Protein AF-A0A938MC73-F1 (afdb_monomer_lite)

Foldseek 3Di:
DKDWDAAAWWDKDKDKDFAWDALLQFQKKKKWKAWQQQAKKWKWKWFADPDVRWIWIFGTDIDGHDPGTDIDMTGLNDQQTATVVNVRGGRHHDPPSRTTRMMIIMMTRHHNTTMMDIDDTDGDGDDDD

Radius of gyration: 14.56 Å; chains: 1; bounding box: 32×32×35 Å

Structure (mmCIF, N/CA/C/O backbone):
data_AF-A0A938MC73-F1
#
_entry.id   AF-A0A938MC73-F1
#
loop_
_atom_site.group_PDB
_atom_site.id
_atom_site.type_symbol
_atom_site.label_atom_id
_atom_site.label_alt_id
_atom_site.label_comp_id
_atom_site.label_asym_id
_atom_site.label_entity_id
_atom_site.label_seq_id
_atom_site.pdbx_PDB_ins_code
_atom_site.Cartn_x
_atom_site.Cartn_y
_atom_site.Cartn_z
_atom_site.occupancy
_atom_site.B_iso_or_equiv
_atom_site.auth_seq_id
_atom_site.auth_comp_id
_atom_site.auth_asym_id
_atom_site.auth_atom_id
_atom_site.pdbx_PDB_model_num
ATOM 1 N N . MET A 1 1 ? 3.398 -7.509 11.779 1.00 80.75 1 MET A N 1
ATOM 2 C CA . MET A 1 1 ? 3.929 -6.165 12.105 1.00 80.75 1 MET A CA 1
ATOM 3 C C . MET A 1 1 ? 2.835 -5.372 12.801 1.00 80.75 1 MET A C 1
ATOM 5 O O . MET A 1 1 ? 1.687 -5.475 12.390 1.00 80.75 1 MET A O 1
ATOM 9 N N . GLU A 1 2 ? 3.152 -4.625 13.853 1.00 82.56 2 GLU A N 1
ATOM 10 C CA . GLU A 1 2 ? 2.177 -3.821 14.600 1.00 82.56 2 GLU A CA 1
ATOM 11 C C . GLU A 1 2 ? 2.656 -2.375 14.690 1.00 82.56 2 GLU A C 1
ATOM 13 O O . GLU A 1 2 ? 3.851 -2.123 14.840 1.00 82.56 2 GLU A O 1
ATOM 18 N N . ILE A 1 3 ? 1.709 -1.445 14.600 1.00 76.12 3 ILE A N 1
ATOM 19 C CA . ILE A 1 3 ? 1.915 -0.024 14.830 1.00 76.12 3 ILE A CA 1
ATOM 20 C C . ILE A 1 3 ? 1.023 0.393 15.985 1.00 76.12 3 ILE A C 1
ATOM 22 O O . ILE A 1 3 ? -0.200 0.284 15.891 1.00 76.12 3 ILE A O 1
ATOM 26 N N . ALA A 1 4 ? 1.647 0.910 17.034 1.00 78.06 4 ALA A N 1
ATOM 27 C CA . ALA A 1 4 ? 0.991 1.710 18.050 1.00 78.06 4 ALA A CA 1
ATOM 28 C C . ALA A 1 4 ? 1.586 3.116 17.963 1.00 78.06 4 ALA A C 1
ATOM 30 O O . ALA A 1 4 ? 2.809 3.266 18.004 1.00 78.06 4 ALA A O 1
ATOM 31 N N . CYS A 1 5 ? 0.750 4.137 17.794 1.00 72.00 5 CYS A N 1
ATOM 32 C CA . CYS A 1 5 ? 1.225 5.515 17.800 1.00 72.00 5 CYS A CA 1
ATOM 33 C C . CYS A 1 5 ? 0.377 6.404 18.702 1.00 72.00 5 CYS A C 1
ATOM 35 O O . CYS A 1 5 ? -0.851 6.297 18.737 1.00 72.00 5 CYS A O 1
ATOM 37 N N . GLU A 1 6 ? 1.079 7.309 19.378 1.00 64.38 6 GLU A N 1
ATOM 38 C CA . GLU A 1 6 ? 0.534 8.456 20.089 1.00 64.38 6 GLU A CA 1
ATOM 39 C C . GLU A 1 6 ? 1.087 9.715 19.406 1.00 64.38 6 GLU A C 1
ATOM 41 O O . GLU A 1 6 ? 2.302 9.862 19.254 1.00 64.38 6 GLU A O 1
ATOM 46 N N . GLY A 1 7 ? 0.227 10.608 18.919 1.00 61.00 7 GLY A N 1
ATOM 47 C CA . GLY A 1 7 ? 0.679 11.811 18.212 1.00 61.00 7 GLY A CA 1
ATOM 48 C C . GLY A 1 7 ? -0.460 12.652 17.653 1.00 61.00 7 GLY A C 1
ATOM 49 O O . GLY A 1 7 ? -1.615 12.346 17.887 1.00 61.00 7 GLY A O 1
ATOM 50 N N . ASP A 1 8 ? -0.153 13.730 16.936 1.00 63.88 8 ASP A N 1
ATOM 51 C CA . ASP A 1 8 ? -1.178 14.621 16.372 1.00 63.88 8 ASP A CA 1
ATOM 52 C C . ASP A 1 8 ? -2.046 13.921 15.314 1.00 63.88 8 ASP A C 1
ATOM 54 O O . ASP A 1 8 ? -1.572 13.046 14.583 1.00 63.88 8 ASP A O 1
ATOM 58 N N . GLU A 1 9 ? -3.316 14.321 15.232 1.00 64.62 9 GLU A N 1
ATOM 59 C CA . GLU A 1 9 ? -4.278 13.782 14.268 1.00 64.62 9 GLU A CA 1
ATOM 60 C C . GLU A 1 9 ? -3.801 13.971 12.819 1.00 64.62 9 GLU A C 1
ATOM 62 O O . GLU A 1 9 ? -3.094 14.925 12.490 1.00 64.62 9 GLU A O 1
ATOM 67 N N . ALA A 1 10 ? -4.204 13.048 11.940 1.00 65.50 10 ALA A N 1
ATOM 68 C CA . ALA A 1 10 ? -3.911 13.067 10.503 1.00 65.50 10 ALA A CA 1
ATOM 69 C C . ALA A 1 10 ? -2.434 12.856 10.107 1.00 65.50 10 ALA A C 1
ATOM 71 O O . ALA A 1 10 ? -2.061 13.106 8.956 1.00 65.50 10 ALA A O 1
ATOM 72 N N . LYS A 1 11 ? -1.587 12.319 10.997 1.00 71.94 11 LYS A N 1
ATOM 73 C CA . LYS A 1 11 ? -0.239 11.875 10.606 1.00 71.94 11 LYS A CA 1
ATOM 74 C C . LYS A 1 11 ? -0.304 10.733 9.589 1.00 71.94 11 LYS A C 1
ATOM 76 O O . LYS A 1 11 ? -1.008 9.739 9.770 1.00 71.94 11 LYS A O 1
ATOM 81 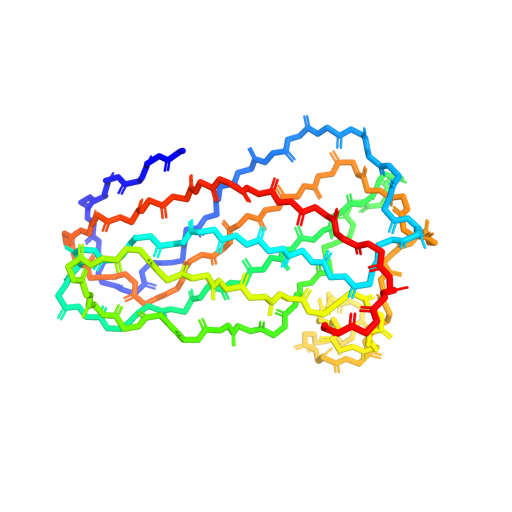N N . LYS A 1 12 ? 0.485 10.884 8.523 1.00 81.69 12 LYS A N 1
ATOM 82 C CA . LYS A 1 12 ? 0.813 9.819 7.576 1.00 81.69 12 LYS A CA 1
ATOM 83 C C . LYS A 1 12 ? 1.977 9.017 8.143 1.00 81.69 12 LYS A C 1
ATOM 85 O O . LYS A 1 12 ? 2.996 9.592 8.520 1.00 81.69 12 LYS A O 1
ATOM 90 N N . LEU A 1 13 ? 1.831 7.702 8.193 1.00 87.12 13 LEU A N 1
ATOM 91 C CA . LEU A 1 13 ? 2.859 6.794 8.682 1.00 87.12 13 LEU A CA 1
ATOM 92 C C . LEU A 1 13 ? 3.241 5.812 7.578 1.00 87.12 13 LEU A C 1
ATOM 94 O O . LEU A 1 13 ? 2.382 5.336 6.844 1.00 87.12 13 LEU A O 1
ATOM 98 N N . ALA A 1 14 ? 4.533 5.514 7.452 1.00 88.12 14 ALA A N 1
ATOM 99 C CA . ALA A 1 14 ? 5.036 4.524 6.509 1.00 88.12 14 ALA A CA 1
ATOM 100 C C . ALA A 1 14 ? 5.876 3.469 7.238 1.00 88.12 14 ALA A C 1
ATOM 102 O O . ALA A 1 14 ? 6.814 3.797 7.962 1.00 88.12 14 ALA A O 1
ATOM 103 N N . LEU A 1 15 ? 5.544 2.200 7.024 1.00 88.31 15 LEU A N 1
ATOM 104 C CA . LEU A 1 15 ? 6.331 1.052 7.456 1.00 88.31 15 LEU A CA 1
ATOM 105 C C . LEU A 1 15 ? 7.187 0.565 6.303 1.00 88.31 15 LEU A C 1
ATOM 107 O O . LEU A 1 15 ? 6.646 0.240 5.247 1.00 88.31 15 LEU A O 1
ATOM 111 N N . ALA A 1 16 ? 8.497 0.465 6.515 1.00 90.00 16 ALA A N 1
ATOM 112 C CA . ALA A 1 16 ? 9.418 0.065 5.467 1.00 90.00 16 ALA A CA 1
ATOM 113 C C . ALA A 1 16 ? 9.857 -1.396 5.554 1.00 90.00 16 ALA A C 1
ATOM 115 O O . ALA A 1 16 ? 10.407 -1.833 6.561 1.00 90.00 16 ALA A O 1
ATOM 116 N N . LEU A 1 17 ? 9.692 -2.114 4.443 1.00 88.12 17 LEU A N 1
ATOM 117 C CA . LEU A 1 17 ? 10.383 -3.360 4.143 1.00 88.12 17 LEU A CA 1
ATOM 118 C C . LEU A 1 17 ? 11.469 -3.062 3.103 1.00 88.12 17 LEU A C 1
ATOM 120 O O . LEU A 1 17 ? 11.172 -2.675 1.971 1.00 88.12 17 LEU A O 1
ATOM 124 N N . ILE A 1 18 ? 12.730 -3.216 3.499 1.00 89.06 18 ILE A N 1
ATOM 125 C CA . ILE A 1 18 ? 13.887 -2.970 2.634 1.00 89.06 18 ILE A CA 1
ATOM 126 C C . ILE A 1 18 ? 14.451 -4.323 2.224 1.00 89.06 18 ILE A C 1
ATOM 128 O O . ILE A 1 18 ? 15.151 -4.973 2.997 1.00 89.06 18 ILE A O 1
ATOM 132 N N . GLN A 1 19 ? 14.099 -4.757 1.020 1.00 86.50 19 GLN A N 1
ATOM 133 C CA . GLN A 1 19 ? 14.527 -6.029 0.461 1.00 86.50 19 GLN A CA 1
ATOM 134 C C . GLN A 1 19 ? 14.400 -5.978 -1.060 1.00 86.50 19 GLN A C 1
ATOM 136 O O . GLN A 1 19 ? 13.374 -5.542 -1.583 1.00 86.50 19 GLN A O 1
ATOM 141 N N . THR A 1 20 ? 15.419 -6.470 -1.765 1.00 89.81 20 THR A N 1
ATOM 142 C CA . THR A 1 20 ? 15.329 -6.693 -3.210 1.00 89.81 20 THR A CA 1
ATOM 143 C C . THR A 1 20 ? 14.389 -7.862 -3.495 1.00 89.81 20 THR A C 1
ATOM 145 O O . THR A 1 20 ? 14.580 -8.970 -2.992 1.00 89.81 20 THR A O 1
ATOM 148 N N . MET A 1 21 ? 13.365 -7.601 -4.299 1.00 90.75 21 MET A N 1
ATOM 149 C CA . MET A 1 21 ? 12.299 -8.522 -4.669 1.00 90.75 21 MET A CA 1
ATOM 150 C C . MET A 1 21 ? 12.034 -8.410 -6.172 1.00 90.75 21 MET A C 1
ATOM 152 O O . MET A 1 21 ? 11.975 -7.311 -6.726 1.00 90.75 21 MET A O 1
ATOM 156 N N . ASP A 1 22 ? 11.841 -9.553 -6.823 1.00 90.94 22 ASP A N 1
ATOM 157 C CA . ASP A 1 22 ? 11.276 -9.615 -8.168 1.00 90.94 22 ASP A CA 1
ATOM 158 C C . ASP A 1 22 ? 9.782 -9.928 -8.056 1.00 90.94 22 ASP A C 1
ATOM 160 O O . ASP A 1 22 ? 9.384 -11.030 -7.675 1.00 90.94 22 ASP A O 1
ATOM 164 N N . ILE A 1 23 ? 8.959 -8.931 -8.367 1.00 91.50 23 ILE A N 1
ATOM 165 C CA . ILE A 1 23 ? 7.500 -9.027 -8.400 1.00 91.50 23 ILE A CA 1
ATOM 166 C C . ILE A 1 23 ? 6.962 -8.902 -9.831 1.00 91.50 23 ILE A C 1
ATOM 168 O O . ILE A 1 23 ? 5.773 -8.666 -10.017 1.00 91.50 23 ILE A O 1
ATOM 172 N N . SER A 1 24 ? 7.804 -9.099 -10.853 1.00 89.69 24 SER A N 1
ATOM 173 C CA . SER A 1 24 ? 7.429 -9.008 -12.277 1.00 89.69 24 SER A CA 1
ATOM 174 C C . SER A 1 24 ? 6.274 -9.934 -12.676 1.00 89.69 24 SER A C 1
ATOM 176 O O . SER A 1 24 ? 5.519 -9.633 -13.598 1.00 89.69 24 SER A O 1
ATOM 178 N N . LYS A 1 25 ? 6.107 -11.056 -11.966 1.00 91.06 25 LYS A N 1
ATOM 179 C CA . LYS A 1 25 ? 5.018 -12.027 -12.177 1.00 91.06 25 LYS A CA 1
ATOM 180 C C . LYS A 1 25 ? 3.804 -11.802 -11.271 1.00 91.06 25 LYS A C 1
ATOM 182 O O . LYS A 1 25 ? 2.808 -12.515 -11.406 1.00 91.06 25 LYS A O 1
ATOM 187 N N . ALA A 1 26 ? 3.885 -10.870 -10.324 1.00 93.69 26 ALA A N 1
ATOM 188 C CA . ALA A 1 26 ? 2.799 -10.597 -9.398 1.00 93.69 26 ALA A CA 1
ATOM 189 C C . ALA A 1 26 ? 1.752 -9.694 -10.060 1.00 93.69 26 ALA A C 1
ATOM 191 O O . ALA A 1 26 ? 2.070 -8.647 -10.614 1.00 93.69 26 ALA A O 1
ATOM 192 N N . THR A 1 27 ? 0.482 -10.074 -9.963 1.00 94.06 27 THR A N 1
ATOM 193 C CA . THR A 1 27 ? -0.648 -9.236 -10.399 1.00 94.06 27 THR A CA 1
ATOM 194 C C . THR A 1 27 ? -1.274 -8.476 -9.241 1.00 94.06 27 THR A C 1
ATOM 196 O O . THR A 1 27 ? -1.993 -7.499 -9.447 1.00 94.06 27 THR A O 1
ATOM 199 N N . HIS A 1 28 ? -1.014 -8.915 -8.012 1.00 94.69 28 HIS A N 1
ATOM 200 C CA . HIS A 1 28 ? -1.513 -8.285 -6.804 1.00 94.69 28 HIS A CA 1
ATOM 201 C C . HIS A 1 28 ? -0.595 -8.543 -5.608 1.00 94.69 28 HIS A C 1
ATOM 203 O O . HIS A 1 28 ? 0.179 -9.504 -5.586 1.00 94.69 28 HIS A O 1
ATOM 209 N N . VAL A 1 29 ? -0.740 -7.698 -4.591 1.00 95.06 29 VAL A N 1
ATOM 210 C CA . VAL A 1 29 ? -0.282 -7.968 -3.228 1.00 95.06 29 VAL A CA 1
ATOM 211 C C . VAL A 1 29 ? -1.490 -7.960 -2.297 1.00 95.06 29 VAL A C 1
ATOM 213 O O . VAL A 1 29 ? -2.300 -7.032 -2.323 1.00 95.06 29 VAL A O 1
ATOM 216 N N . ASP A 1 30 ? -1.618 -9.017 -1.504 1.00 96.12 30 ASP A N 1
ATOM 217 C CA . ASP A 1 30 ? -2.593 -9.125 -0.426 1.00 96.12 30 ASP A CA 1
ATOM 218 C C . ASP A 1 30 ? -1.905 -8.814 0.906 1.00 96.12 30 ASP A C 1
ATOM 220 O O . ASP A 1 30 ? -0.802 -9.296 1.171 1.00 96.12 30 ASP A O 1
ATOM 224 N N . VAL A 1 31 ? -2.567 -8.030 1.753 1.00 95.56 31 VAL A N 1
ATOM 225 C CA . VAL A 1 31 ? -2.122 -7.713 3.114 1.00 95.56 31 VAL A CA 1
ATOM 226 C C . VAL A 1 31 ? -3.303 -7.895 4.060 1.00 95.56 31 VAL A C 1
ATOM 228 O O . VAL A 1 31 ? -4.388 -7.375 3.804 1.00 95.56 31 VAL A O 1
ATOM 231 N N . MET A 1 32 ? -3.118 -8.628 5.155 1.00 96.81 32 MET A N 1
ATOM 232 C CA . MET A 1 32 ? -4.093 -8.659 6.245 1.00 96.81 32 MET A CA 1
ATOM 233 C C . MET A 1 32 ? -3.887 -7.419 7.110 1.00 96.81 32 MET A C 1
ATOM 235 O O . MET A 1 32 ? -2.793 -7.213 7.634 1.00 96.81 32 MET A O 1
ATOM 239 N N . VAL A 1 33 ? -4.926 -6.602 7.254 1.00 96.06 33 VAL A N 1
ATOM 240 C CA . VAL A 1 33 ? -4.885 -5.346 8.005 1.00 96.06 33 VAL A CA 1
ATOM 241 C C . VAL A 1 33 ? -5.874 -5.411 9.160 1.00 96.06 33 VAL A C 1
ATOM 243 O O . VAL A 1 33 ? -7.080 -5.524 8.943 1.00 96.06 33 VAL A O 1
ATOM 246 N N . GLY A 1 34 ? -5.378 -5.332 10.391 1.00 95.88 34 GLY A N 1
ATOM 247 C CA . GLY A 1 34 ? -6.209 -5.117 11.573 1.00 95.88 34 GLY A CA 1
ATOM 248 C C . GLY A 1 34 ? -6.276 -3.631 11.899 1.00 95.88 34 GLY A C 1
ATOM 249 O O . GLY A 1 34 ? -5.238 -2.992 12.038 1.00 95.88 34 GLY A O 1
ATOM 250 N N . ASN A 1 35 ? -7.481 -3.079 12.035 1.00 94.88 35 ASN A N 1
ATOM 251 C CA . ASN A 1 35 ? -7.688 -1.681 12.404 1.00 94.88 35 ASN A CA 1
ATOM 252 C C . ASN A 1 35 ? -8.488 -1.593 13.711 1.00 94.88 35 ASN A C 1
ATOM 254 O O . ASN A 1 35 ? -9.710 -1.734 13.708 1.00 94.88 35 ASN A O 1
ATOM 258 N N . ALA A 1 36 ? -7.787 -1.317 14.812 1.00 92.88 36 ALA A N 1
ATOM 259 C CA . ALA A 1 36 ? -8.364 -1.127 16.142 1.00 92.88 36 ALA A CA 1
ATOM 260 C C . ALA A 1 36 ? -8.307 0.348 16.583 1.00 92.88 36 ALA A C 1
ATOM 262 O O . ALA A 1 36 ? -8.139 0.646 17.763 1.00 92.88 36 ALA A O 1
ATOM 263 N N . THR A 1 37 ? -8.394 1.280 15.630 1.00 88.50 37 THR A N 1
ATOM 264 C CA . THR A 1 37 ? -8.233 2.722 15.889 1.00 88.50 37 THR A CA 1
ATOM 265 C C . THR A 1 37 ? -9.538 3.444 16.232 1.00 88.50 37 THR A C 1
ATOM 267 O O . THR A 1 37 ? -9.498 4.593 16.656 1.00 88.50 37 THR A O 1
ATOM 270 N N . GLY A 1 38 ? -10.699 2.808 16.042 1.00 90.75 38 GLY A N 1
ATOM 271 C CA . GLY A 1 38 ? -12.008 3.447 16.218 1.00 90.75 38 GLY A CA 1
ATOM 272 C C . GLY A 1 38 ? -12.431 4.356 15.056 1.00 90.75 38 GLY A C 1
ATOM 273 O O . GLY A 1 38 ? -13.551 4.859 15.065 1.00 90.75 38 GLY A O 1
ATOM 274 N N . ALA A 1 39 ? -11.582 4.531 14.038 1.00 90.50 39 ALA A N 1
ATOM 275 C CA . ALA A 1 39 ? -11.860 5.302 12.828 1.00 90.50 39 ALA A CA 1
ATOM 276 C C . ALA A 1 39 ? -11.473 4.516 11.564 1.00 90.50 39 ALA A C 1
ATOM 278 O O . ALA A 1 39 ? -10.692 3.565 11.615 1.00 90.50 39 ALA A O 1
ATOM 279 N N . THR A 1 40 ? -12.018 4.902 10.409 1.00 93.19 40 THR A N 1
ATOM 280 C CA . THR A 1 40 ? -11.559 4.373 9.116 1.00 93.19 40 THR A CA 1
ATOM 281 C C . THR A 1 40 ? -10.194 4.961 8.784 1.00 93.19 40 THR A C 1
ATOM 283 O O . THR A 1 40 ? -10.023 6.177 8.808 1.00 93.19 40 THR A O 1
ATOM 286 N N . VAL A 1 41 ? -9.243 4.101 8.420 1.00 92.88 41 VAL A N 1
ATOM 287 C CA . VAL A 1 41 ? -7.922 4.514 7.929 1.00 92.88 41 VAL A CA 1
ATOM 288 C C . VAL A 1 41 ? -7.802 4.236 6.436 1.00 92.88 41 VAL A C 1
ATOM 290 O O . VAL A 1 41 ? -8.527 3.406 5.884 1.00 92.88 41 VAL A O 1
ATOM 293 N N . LYS A 1 42 ? -6.867 4.911 5.774 1.00 95.12 42 LYS A N 1
ATOM 294 C CA . LYS A 1 42 ? -6.511 4.642 4.378 1.00 95.12 42 LYS A CA 1
ATOM 295 C C . LYS A 1 42 ? -5.159 3.957 4.331 1.00 95.12 42 LYS A C 1
ATOM 297 O O . LYS A 1 42 ? -4.209 4.449 4.930 1.00 95.12 42 LYS A O 1
ATOM 302 N N . VAL A 1 43 ? -5.075 2.840 3.617 1.00 95.81 43 VAL A N 1
ATOM 303 C CA . VAL A 1 43 ? -3.839 2.071 3.451 1.00 95.81 43 VAL A CA 1
ATOM 304 C C . VAL A 1 43 ? -3.468 2.017 1.980 1.00 95.81 43 VAL A C 1
ATOM 306 O O . VAL A 1 43 ? -4.303 1.671 1.152 1.00 95.81 43 VAL A O 1
ATOM 309 N N . SER A 1 44 ? -2.220 2.316 1.652 1.00 96.19 44 SER A N 1
ATOM 310 C CA . SER A 1 44 ? -1.645 2.104 0.324 1.00 96.19 44 SER A CA 1
ATOM 311 C C . SER A 1 44 ? -0.306 1.380 0.439 1.00 96.19 44 SER A C 1
ATOM 313 O O . SER A 1 44 ? 0.306 1.303 1.506 1.00 96.19 44 SER A O 1
ATOM 315 N N . VAL A 1 45 ? 0.152 0.816 -0.674 1.00 95.31 45 VAL A N 1
ATOM 316 C CA . VAL A 1 45 ? 1.501 0.255 -0.808 1.00 95.31 45 VAL A CA 1
ATOM 317 C C . VAL A 1 45 ? 2.293 1.091 -1.800 1.00 95.31 45 VAL A C 1
ATOM 319 O O . VAL A 1 45 ? 1.807 1.354 -2.903 1.00 95.31 45 VAL A O 1
ATOM 322 N N . ALA A 1 46 ? 3.504 1.490 -1.415 1.00 94.69 46 ALA A N 1
ATOM 323 C CA . ALA A 1 46 ? 4.458 2.160 -2.286 1.00 94.69 46 ALA A CA 1
ATOM 324 C C . ALA A 1 46 ? 5.675 1.276 -2.556 1.00 94.69 46 ALA A C 1
ATOM 326 O O . ALA A 1 46 ? 6.193 0.630 -1.650 1.00 94.69 46 ALA A O 1
ATOM 327 N N . PHE A 1 47 ? 6.159 1.285 -3.792 1.00 94.38 47 PHE A N 1
ATOM 328 C CA . PHE A 1 47 ? 7.328 0.531 -4.228 1.00 94.38 47 PHE A CA 1
ATOM 329 C C . PHE A 1 47 ? 8.405 1.475 -4.746 1.00 94.38 47 PHE A C 1
ATOM 331 O O . PHE A 1 47 ? 8.096 2.456 -5.419 1.00 94.38 47 PHE A O 1
ATOM 338 N N . GLY A 1 48 ? 9.663 1.172 -4.449 1.00 93.06 48 GLY A N 1
ATOM 339 C CA . GLY A 1 48 ? 10.821 1.897 -4.956 1.00 93.06 48 GLY A CA 1
ATOM 340 C C . GLY A 1 48 ? 11.904 0.937 -5.430 1.00 93.06 48 GLY A C 1
ATOM 341 O O . GLY A 1 48 ? 12.119 -0.115 -4.825 1.00 93.06 48 GLY A O 1
ATOM 342 N N . ALA A 1 49 ? 12.592 1.316 -6.502 1.00 90.19 49 ALA A N 1
ATOM 343 C CA . ALA A 1 49 ? 13.684 0.553 -7.097 1.00 90.19 49 ALA A CA 1
ATOM 344 C C . ALA A 1 49 ? 14.950 1.414 -7.191 1.00 90.19 49 ALA A C 1
ATOM 346 O O . ALA A 1 49 ? 14.870 2.623 -7.419 1.00 90.19 49 ALA A O 1
ATOM 347 N N . ALA A 1 50 ? 16.111 0.796 -6.998 1.00 84.06 50 ALA A N 1
ATOM 348 C CA . ALA A 1 50 ? 17.402 1.439 -7.204 1.00 84.06 50 ALA A CA 1
ATOM 349 C C . ALA A 1 50 ? 17.723 1.581 -8.711 1.00 84.06 50 ALA A C 1
ATOM 351 O O . ALA A 1 50 ? 17.277 0.745 -9.501 1.00 84.06 50 ALA A O 1
ATOM 352 N N . PRO A 1 51 ? 18.564 2.560 -9.104 1.00 78.06 51 PRO A N 1
ATOM 353 C CA . PRO A 1 51 ? 19.227 3.558 -8.255 1.00 78.06 51 PRO A CA 1
ATOM 354 C C . PRO A 1 51 ? 18.399 4.821 -7.972 1.00 78.06 51 PRO A C 1
ATOM 356 O O . PRO A 1 51 ? 18.745 5.564 -7.056 1.00 78.06 51 PRO A O 1
ATOM 359 N N . GLU A 1 52 ? 17.327 5.086 -8.720 1.00 76.75 52 GLU A N 1
ATOM 360 C CA . GLU A 1 52 ? 16.613 6.367 -8.650 1.00 76.75 52 GLU A CA 1
ATOM 361 C C . GLU A 1 52 ? 15.731 6.499 -7.403 1.00 76.75 52 GLU A C 1
ATOM 363 O O . GLU A 1 52 ? 15.351 7.611 -7.046 1.00 76.75 52 GLU A O 1
ATOM 368 N N . TRP A 1 53 ? 15.376 5.382 -6.757 1.00 79.81 53 TRP A N 1
ATOM 369 C CA . TRP A 1 53 ? 14.514 5.318 -5.569 1.00 79.81 53 TRP A CA 1
ATOM 370 C C . TRP A 1 53 ? 13.185 6.072 -5.706 1.00 79.81 53 TRP A C 1
ATOM 372 O O . TRP A 1 53 ? 12.569 6.450 -4.708 1.00 79.81 53 TRP A O 1
ATOM 382 N N . LYS A 1 54 ? 12.711 6.262 -6.941 1.00 87.06 54 LYS A N 1
ATOM 383 C CA . LYS A 1 54 ? 11.411 6.875 -7.207 1.00 87.06 54 LYS A CA 1
ATOM 384 C C . LYS A 1 54 ? 10.319 5.972 -6.655 1.00 87.06 54 LYS A C 1
ATOM 386 O O . LYS A 1 54 ? 10.273 4.784 -6.970 1.00 87.06 54 LYS A O 1
ATOM 391 N N . MET A 1 55 ? 9.445 6.550 -5.839 1.00 90.62 55 MET A N 1
ATOM 392 C CA . MET A 1 55 ? 8.352 5.819 -5.211 1.00 90.62 55 MET A CA 1
ATOM 393 C C . MET A 1 55 ? 7.121 5.817 -6.112 1.00 90.62 55 MET A C 1
ATOM 395 O O . MET A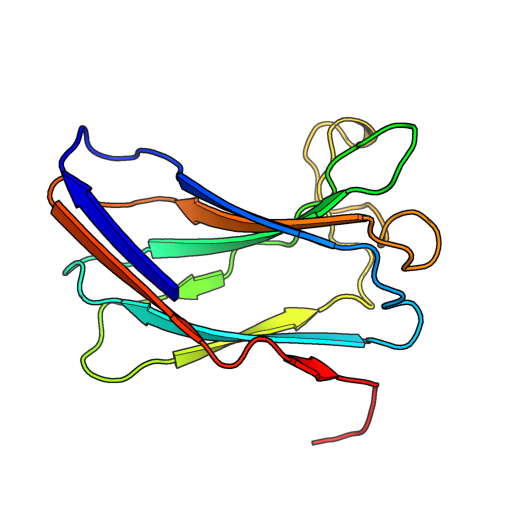 1 55 ? 6.693 6.859 -6.610 1.00 90.62 55 MET A O 1
ATOM 399 N N . HIS A 1 56 ? 6.553 4.633 -6.293 1.00 94.06 56 HIS A N 1
ATOM 400 C CA . HIS A 1 56 ? 5.321 4.383 -7.023 1.00 94.06 56 HIS A CA 1
ATOM 401 C C . HIS A 1 56 ? 4.296 3.824 -6.042 1.00 94.06 56 HIS A C 1
ATOM 403 O O . HIS A 1 56 ? 4.464 2.719 -5.532 1.00 94.06 56 HIS A O 1
ATOM 409 N N . GLU A 1 57 ? 3.248 4.587 -5.752 1.00 95.00 57 GLU A N 1
ATOM 410 C CA . GLU A 1 57 ? 2.241 4.257 -4.744 1.00 95.00 57 GLU A CA 1
ATOM 411 C C . GLU A 1 57 ? 0.917 3.852 -5.397 1.00 95.00 57 GLU A C 1
ATOM 413 O O . GLU A 1 57 ? 0.407 4.521 -6.296 1.00 95.00 57 GLU A O 1
ATOM 418 N N . THR A 1 58 ? 0.361 2.740 -4.934 1.00 95.56 58 THR A N 1
ATOM 419 C CA . THR A 1 58 ? -0.976 2.253 -5.302 1.00 95.56 58 THR A CA 1
ATOM 420 C C . THR A 1 58 ? -2.072 3.219 -4.830 1.00 95.56 58 THR A C 1
ATOM 422 O O . THR A 1 58 ? -1.838 4.030 -3.929 1.00 95.56 58 THR A O 1
ATOM 425 N N . PRO A 1 59 ? -3.289 3.169 -5.400 1.00 95.00 59 PRO A N 1
ATOM 426 C CA . PRO A 1 59 ? -4.437 3.840 -4.803 1.00 95.00 59 PRO A CA 1
ATOM 427 C C . PRO A 1 59 ? -4.682 3.325 -3.384 1.00 95.00 59 PRO A C 1
ATOM 429 O O . PRO A 1 59 ? -4.503 2.137 -3.107 1.00 95.00 59 PRO A O 1
ATOM 432 N N . SER A 1 60 ? -5.114 4.212 -2.494 1.00 95.06 60 SER A N 1
ATOM 433 C CA . SER A 1 60 ? -5.422 3.822 -1.122 1.00 95.06 60 SER A CA 1
ATOM 434 C C . SER A 1 60 ? -6.708 3.001 -1.058 1.00 95.06 60 SER A C 1
ATOM 436 O O . SER A 1 60 ? -7.709 3.340 -1.687 1.00 95.06 60 SER A O 1
ATOM 438 N N . ALA A 1 61 ? -6.692 1.953 -0.245 1.00 96.38 61 ALA A N 1
ATOM 439 C CA . ALA A 1 61 ? -7.868 1.217 0.181 1.00 96.38 61 ALA A CA 1
ATOM 440 C C . ALA A 1 61 ? -8.339 1.742 1.541 1.00 96.38 61 ALA A C 1
ATOM 442 O O . ALA A 1 61 ? -7.528 1.999 2.434 1.00 96.38 61 ALA A O 1
ATOM 443 N N . GLU A 1 62 ? -9.648 1.893 1.711 1.00 95.94 62 GLU A N 1
ATOM 444 C CA . GLU A 1 62 ? -10.238 2.239 3.002 1.00 95.94 62 GLU A CA 1
ATOM 445 C C . GLU A 1 62 ? -10.379 0.985 3.865 1.00 95.94 62 GLU A C 1
ATOM 447 O O . GLU A 1 62 ? -10.877 -0.046 3.413 1.00 95.94 62 GLU A O 1
ATOM 452 N N . VAL A 1 63 ? -9.936 1.076 5.116 1.00 95.56 63 VAL A N 1
ATOM 453 C CA . VAL A 1 63 ? -10.002 -0.011 6.093 1.00 95.56 63 VAL A CA 1
ATOM 454 C C . VAL A 1 63 ? -10.809 0.485 7.291 1.00 95.56 63 VAL A C 1
ATOM 456 O O . VAL A 1 63 ? -10.278 1.245 8.108 1.00 95.56 63 VAL A O 1
ATOM 459 N N . PRO A 1 64 ? -12.090 0.097 7.413 1.00 95.25 64 PRO A N 1
ATOM 460 C CA . PRO A 1 64 ? -12.914 0.447 8.565 1.00 95.25 64 PRO A CA 1
ATOM 461 C C . PRO A 1 64 ? -12.331 -0.100 9.869 1.00 95.25 64 PRO A C 1
ATOM 463 O O . PRO A 1 64 ? -11.636 -1.117 9.870 1.00 95.25 64 PRO A O 1
ATOM 466 N N . SER A 1 65 ? -12.642 0.552 10.990 1.00 94.88 65 SER A N 1
ATOM 467 C CA . SER A 1 65 ? -12.342 -0.017 12.305 1.00 94.88 65 SER A CA 1
ATOM 468 C C . SER A 1 65 ? -13.212 -1.253 12.525 1.00 94.88 65 SER A C 1
ATOM 470 O O . SER A 1 65 ? -14.438 -1.168 12.457 1.00 94.88 65 SER A O 1
ATOM 472 N N . ALA A 1 66 ? -12.589 -2.396 12.801 1.00 93.06 66 ALA A N 1
ATOM 473 C CA . ALA A 1 66 ? -13.277 -3.673 12.953 1.00 93.06 66 ALA A CA 1
ATOM 474 C C . ALA A 1 66 ? -12.554 -4.573 13.959 1.00 93.06 66 ALA A C 1
ATOM 476 O O . ALA A 1 66 ? -11.357 -4.427 14.202 1.00 93.06 66 ALA A O 1
ATOM 477 N N . LYS A 1 67 ? -13.296 -5.522 14.545 1.00 87.62 67 LYS A N 1
ATOM 478 C CA . LYS A 1 67 ? -12.735 -6.502 15.485 1.00 87.62 67 LYS A CA 1
ATOM 479 C C . LYS A 1 67 ? -11.761 -7.460 14.793 1.00 87.62 67 LYS A C 1
ATOM 481 O O . LYS A 1 67 ? -10.728 -7.791 15.368 1.00 87.62 67 LYS A O 1
ATOM 486 N N . ASP A 1 68 ? -12.096 -7.879 13.575 1.00 92.44 68 ASP A N 1
ATOM 487 C CA . ASP A 1 68 ? -11.341 -8.875 12.821 1.00 92.44 68 ASP A CA 1
ATOM 488 C C . ASP A 1 68 ? -10.518 -8.217 11.697 1.00 92.44 68 ASP A C 1
ATOM 490 O O . ASP A 1 68 ? -11.002 -7.276 11.058 1.00 92.44 68 ASP A O 1
ATOM 494 N N . PRO A 1 69 ? -9.287 -8.695 11.421 1.00 94.00 69 PRO A N 1
ATOM 495 C CA . PRO A 1 69 ? -8.480 -8.186 10.317 1.00 94.00 69 PRO A CA 1
ATOM 496 C C . PRO A 1 69 ? -9.130 -8.411 8.948 1.00 94.00 69 PRO A C 1
ATOM 498 O O . PRO A 1 69 ? -9.606 -9.504 8.639 1.00 94.00 69 PRO A O 1
ATOM 501 N N . ALA A 1 70 ? -9.066 -7.401 8.085 1.00 93.38 70 ALA A N 1
ATOM 502 C CA . ALA A 1 70 ? -9.547 -7.472 6.712 1.00 93.38 70 ALA A CA 1
ATOM 503 C C . ALA A 1 70 ? -8.401 -7.784 5.742 1.00 93.38 70 ALA A C 1
ATOM 505 O O . ALA A 1 70 ? -7.287 -7.284 5.897 1.00 93.38 70 ALA A O 1
ATOM 506 N N . ARG A 1 71 ? -8.669 -8.582 4.701 1.00 96.25 71 ARG A N 1
ATOM 507 C CA . ARG A 1 71 ? -7.730 -8.736 3.582 1.00 96.25 71 ARG A CA 1
ATOM 508 C C . ARG A 1 71 ? -7.877 -7.552 2.636 1.00 96.25 71 ARG A C 1
ATOM 510 O O . ARG A 1 71 ? -8.943 -7.356 2.060 1.00 96.25 71 ARG A O 1
ATOM 517 N N . VAL A 1 72 ? -6.791 -6.821 2.428 1.00 96.44 72 VAL A N 1
ATOM 518 C CA . VAL A 1 72 ? -6.710 -5.721 1.469 1.00 96.44 72 VAL A CA 1
ATOM 519 C C . VAL A 1 72 ? -5.867 -6.164 0.282 1.00 96.44 72 VAL A C 1
ATOM 521 O O . VAL A 1 72 ? -4.747 -6.642 0.461 1.00 96.44 72 VAL A O 1
ATOM 524 N N . ARG A 1 73 ? -6.412 -6.008 -0.927 1.00 96.12 73 ARG A N 1
ATOM 525 C CA . ARG A 1 73 ? -5.761 -6.389 -2.182 1.00 96.12 73 ARG A CA 1
ATOM 526 C C . ARG A 1 73 ? -5.400 -5.156 -2.993 1.00 96.12 73 ARG A C 1
ATOM 528 O O . ARG A 1 73 ? -6.287 -4.411 -3.404 1.00 96.12 73 ARG A O 1
ATOM 535 N N . PHE A 1 74 ? -4.123 -5.007 -3.319 1.00 95.38 74 PHE A N 1
ATOM 536 C CA . PHE A 1 74 ? -3.644 -3.967 -4.225 1.00 95.38 74 PHE A CA 1
ATOM 537 C C . PHE A 1 74 ? -3.266 -4.585 -5.566 1.00 95.38 74 PHE A C 1
ATOM 539 O O . PHE A 1 74 ? -2.465 -5.518 -5.621 1.00 95.38 74 PHE A O 1
ATOM 546 N N . ARG A 1 75 ? -3.857 -4.079 -6.653 1.00 93.94 75 ARG A N 1
ATOM 547 C CA . ARG A 1 75 ? -3.556 -4.522 -8.020 1.00 93.94 75 ARG A CA 1
ATOM 548 C C . ARG A 1 75 ? -2.225 -3.933 -8.474 1.00 93.94 75 ARG A C 1
ATOM 550 O O . ARG A 1 75 ? -2.021 -2.730 -8.373 1.00 93.94 75 ARG A O 1
ATOM 557 N N . LEU A 1 76 ? -1.346 -4.795 -8.969 1.00 93.06 76 LEU A N 1
ATOM 558 C CA . LEU A 1 76 ? -0.010 -4.449 -9.461 1.00 93.06 76 LEU A CA 1
ATOM 559 C C . LEU A 1 76 ? 0.068 -4.466 -10.991 1.00 93.06 76 LEU A C 1
ATOM 561 O O . LEU A 1 76 ? 1.000 -3.925 -11.574 1.00 93.06 76 LEU A O 1
ATOM 565 N N . ASP A 1 77 ? -0.936 -5.062 -11.631 1.00 90.62 77 ASP A N 1
ATOM 566 C CA . ASP A 1 77 ? -1.075 -5.196 -13.079 1.00 90.62 77 ASP A CA 1
ATOM 567 C C . ASP A 1 77 ? -1.824 -4.027 -13.740 1.00 90.62 77 ASP A C 1
ATOM 569 O O . ASP A 1 77 ? -2.060 -4.040 -14.946 1.00 90.62 77 ASP A O 1
ATOM 573 N N . GLN A 1 78 ? -2.212 -3.019 -12.958 1.00 89.88 78 GLN A N 1
ATOM 574 C CA . GLN A 1 78 ? -2.898 -1.826 -13.441 1.00 89.88 78 GLN A CA 1
ATOM 575 C C . GLN A 1 78 ? -1.918 -0.646 -13.525 1.00 89.88 78 GLN A C 1
ATOM 577 O O . GLN A 1 78 ? -1.084 -0.478 -12.633 1.00 89.88 78 GLN A O 1
ATOM 582 N N . PRO A 1 79 ? -2.027 0.228 -14.542 1.00 88.69 79 PRO A N 1
ATOM 583 C CA . PRO A 1 79 ? -1.226 1.446 -14.641 1.00 88.69 79 PRO A CA 1
ATOM 584 C C . PRO A 1 79 ? -1.796 2.565 -13.750 1.00 88.69 79 PRO A C 1
ATOM 586 O O . PRO A 1 79 ? -2.045 3.678 -14.206 1.00 88.69 79 PRO A O 1
ATOM 589 N N . ASN A 1 80 ? -2.061 2.259 -12.480 1.00 91.94 80 ASN A N 1
ATOM 590 C CA . ASN A 1 80 ? -2.724 3.149 -11.529 1.00 91.94 80 ASN A CA 1
ATOM 591 C C . ASN A 1 80 ? -1.815 3.540 -10.356 1.00 91.94 80 ASN A C 1
ATOM 593 O O . ASN A 1 80 ? -2.296 3.843 -9.265 1.00 91.94 80 ASN A O 1
ATOM 597 N N . PHE A 1 81 ? -0.503 3.563 -10.566 1.00 93.62 81 PHE A N 1
ATOM 598 C CA . PHE A 1 81 ? 0.442 4.040 -9.564 1.00 93.62 81 PHE A CA 1
ATOM 599 C C . PHE A 1 81 ? 0.610 5.550 -9.675 1.00 93.62 81 PHE A C 1
ATOM 601 O O . PHE A 1 81 ? 0.700 6.093 -10.779 1.00 93.62 81 PHE A O 1
ATOM 608 N N . LYS A 1 82 ? 0.670 6.235 -8.531 1.00 93.75 82 LYS A N 1
ATOM 609 C CA . LYS A 1 82 ? 1.121 7.626 -8.458 1.00 93.75 82 LYS A CA 1
ATOM 610 C C . LYS A 1 82 ? 2.612 7.676 -8.171 1.00 93.75 82 LYS A C 1
ATOM 612 O O . LYS A 1 82 ? 3.124 6.892 -7.379 1.00 93.75 82 LYS A O 1
ATOM 617 N N . SER A 1 83 ? 3.296 8.624 -8.787 1.00 91.56 83 SER A N 1
ATOM 618 C CA . SER A 1 83 ? 4.699 8.928 -8.506 1.00 91.56 83 SER A CA 1
ATOM 619 C C . SER A 1 83 ? 4.969 10.418 -8.683 1.00 91.56 83 SER A C 1
ATOM 621 O O . SER A 1 83 ? 4.171 11.137 -9.293 1.00 91.56 83 SER A O 1
ATOM 623 N N . GLU A 1 84 ? 6.119 10.887 -8.211 1.00 88.88 84 GLU A N 1
ATOM 624 C CA . GLU A 1 84 ? 6.570 12.262 -8.448 1.00 88.88 84 GLU A CA 1
ATOM 625 C C . GLU A 1 84 ? 6.573 12.618 -9.948 1.00 88.88 84 GLU A C 1
ATOM 627 O O . GLU A 1 84 ? 6.073 13.671 -10.335 1.00 88.88 84 GLU A O 1
ATOM 632 N N . ALA A 1 85 ? 7.019 11.699 -10.814 1.00 85.81 85 ALA A N 1
ATOM 633 C CA . ALA A 1 85 ? 7.090 11.914 -12.264 1.00 85.81 85 ALA A CA 1
ATOM 634 C C . ALA A 1 85 ? 5.716 12.157 -12.918 1.00 85.81 85 ALA A C 1
ATOM 636 O O . ALA A 1 85 ? 5.620 12.802 -13.957 1.00 85.81 85 ALA A O 1
ATOM 637 N N . SER A 1 86 ? 4.648 11.651 -12.301 1.00 86.56 86 SER A N 1
ATOM 638 C CA . SER A 1 86 ? 3.263 11.863 -12.744 1.00 86.56 86 SER A CA 1
ATOM 639 C C . SER A 1 86 ? 2.597 13.106 -12.144 1.00 86.56 86 SER A C 1
ATOM 641 O O . SER A 1 86 ? 1.414 13.343 -12.393 1.00 86.56 86 SER A O 1
ATOM 643 N N . GLY A 1 87 ? 3.309 13.862 -11.300 1.00 90.62 87 GLY A N 1
ATOM 644 C CA . GLY A 1 87 ? 2.702 14.891 -10.458 1.00 90.62 87 GLY A CA 1
ATOM 645 C C . GLY A 1 87 ? 1.703 14.299 -9.460 1.00 90.62 87 GLY A C 1
ATOM 646 O O . GLY A 1 87 ? 0.630 14.863 -9.264 1.00 90.62 87 GLY A O 1
ATOM 647 N N . TRP A 1 88 ? 2.032 13.137 -8.883 1.00 89.75 88 TRP A N 1
ATOM 648 C CA . TRP A 1 88 ? 1.201 12.393 -7.926 1.00 89.75 88 TRP A CA 1
ATOM 649 C C . TRP A 1 88 ? -0.158 11.914 -8.467 1.00 89.75 88 TRP A C 1
ATOM 651 O O . TRP A 1 88 ? -1.106 11.732 -7.703 1.00 89.75 88 TRP A O 1
ATOM 661 N N . LYS A 1 89 ? -0.250 11.645 -9.775 1.00 91.50 89 LYS A N 1
ATOM 662 C CA . LYS A 1 89 ? -1.448 11.098 -10.429 1.00 91.50 89 LYS A CA 1
ATOM 663 C C . LYS A 1 89 ? -1.323 9.591 -10.649 1.00 91.50 89 LYS A C 1
ATOM 665 O O . LYS A 1 89 ? -0.278 9.109 -11.065 1.00 91.50 89 LYS A O 1
ATOM 670 N N . HIS A 1 90 ? -2.408 8.850 -10.436 1.00 89.69 90 HIS A N 1
ATOM 671 C CA . HIS A 1 90 ? -2.464 7.390 -10.591 1.00 89.69 90 HIS A CA 1
ATOM 672 C C . HIS A 1 90 ? -2.510 6.949 -12.061 1.00 89.69 90 HIS A C 1
ATOM 674 O O . HIS A 1 90 ? -3.532 6.461 -12.535 1.00 89.69 90 HIS A O 1
ATOM 680 N N . THR A 1 91 ? -1.421 7.162 -12.796 1.00 89.69 91 THR A N 1
ATOM 681 C CA . THR A 1 91 ? -1.347 6.870 -14.239 1.00 89.69 91 THR A CA 1
ATOM 682 C C . THR A 1 91 ? -0.072 6.139 -14.644 1.00 89.69 91 THR A C 1
ATOM 684 O O . THR A 1 91 ? 0.198 5.990 -15.835 1.00 89.69 91 THR A O 1
ATOM 687 N N . GLN A 1 92 ? 0.767 5.759 -13.679 1.00 90.25 92 GLN A N 1
ATOM 688 C CA . GLN A 1 92 ? 2.039 5.100 -13.944 1.00 90.25 92 GLN A CA 1
ATOM 689 C C . GLN A 1 92 ? 1.905 3.584 -13.798 1.00 90.25 92 GLN A C 1
ATOM 691 O O . GLN A 1 92 ? 1.126 3.111 -12.965 1.00 90.25 92 GLN A O 1
ATOM 696 N N . PRO A 1 93 ? 2.677 2.808 -14.571 1.00 89.62 93 PRO A N 1
ATOM 697 C CA . PRO A 1 93 ? 2.833 1.384 -14.323 1.00 89.62 93 PRO A CA 1
ATOM 698 C C . PRO A 1 93 ? 3.700 1.124 -13.079 1.00 89.62 93 PRO A C 1
ATOM 700 O O . PRO A 1 93 ? 4.286 2.037 -12.481 1.00 89.62 93 PRO A O 1
ATOM 703 N N . MET A 1 94 ? 3.810 -0.158 -12.727 1.00 86.12 94 MET A N 1
ATOM 704 C CA . MET A 1 94 ? 4.805 -0.662 -11.781 1.00 86.12 94 MET A CA 1
ATOM 705 C C . MET A 1 94 ? 6.231 -0.265 -12.227 1.00 86.12 94 MET A C 1
ATOM 707 O O . MET A 1 94 ? 6.548 -0.397 -13.414 1.00 86.12 94 MET A O 1
ATOM 711 N N . PRO A 1 95 ? 7.110 0.206 -11.322 1.00 84.06 95 PRO A N 1
ATOM 712 C CA . PRO A 1 95 ? 8.487 0.555 -11.658 1.00 84.06 95 PRO A CA 1
ATOM 713 C C . PRO A 1 95 ? 9.321 -0.649 -12.108 1.00 84.06 95 PRO A C 1
ATOM 715 O O . PRO A 1 95 ? 9.078 -1.789 -11.711 1.00 84.06 95 PRO A O 1
ATOM 718 N N . SER A 1 96 ? 10.347 -0.362 -12.917 1.00 79.75 96 SER A N 1
ATOM 719 C CA . SER A 1 96 ? 11.493 -1.244 -13.194 1.00 79.75 96 SER A CA 1
ATOM 720 C C . SER A 1 96 ? 11.141 -2.686 -13.579 1.00 79.75 96 SER A C 1
ATOM 722 O O . SER A 1 96 ? 11.814 -3.630 -13.166 1.00 79.75 96 SER A O 1
ATOM 724 N N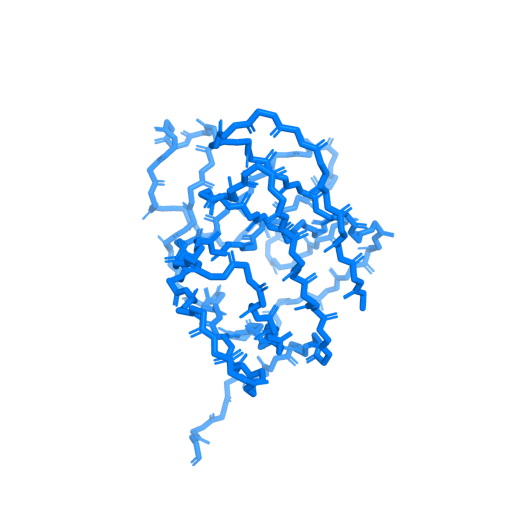 . GLY A 1 97 ? 10.060 -2.870 -14.346 1.00 81.44 97 GLY A N 1
ATOM 725 C CA . GLY A 1 97 ? 9.602 -4.191 -14.789 1.00 81.44 97 GLY A CA 1
ATOM 726 C C . GLY A 1 97 ? 9.194 -5.127 -13.647 1.00 81.44 97 GLY A C 1
ATOM 727 O O . GLY A 1 97 ? 9.188 -6.337 -13.836 1.00 81.44 97 GLY A O 1
ATOM 728 N N . GLY A 1 98 ? 8.887 -4.587 -12.463 1.00 84.12 98 GLY A N 1
ATOM 729 C CA . GLY A 1 98 ? 8.576 -5.360 -11.262 1.00 84.12 98 GLY A CA 1
ATOM 730 C 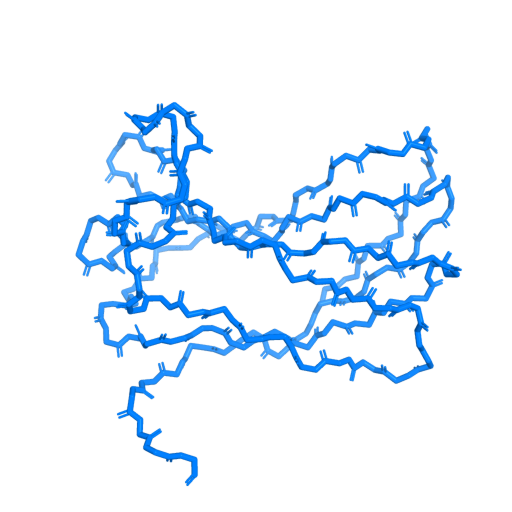C . GLY A 1 98 ? 9.782 -5.681 -10.377 1.00 84.12 98 GLY A C 1
ATOM 731 O O . GLY A 1 98 ? 9.613 -6.353 -9.366 1.00 84.12 98 GLY A O 1
ATOM 732 N N . ARG A 1 99 ? 10.990 -5.193 -10.679 1.00 90.94 99 ARG A N 1
ATOM 733 C CA . ARG A 1 99 ? 12.075 -5.207 -9.689 1.00 90.94 99 ARG A CA 1
ATOM 734 C C . ARG A 1 99 ? 11.841 -4.106 -8.657 1.00 90.94 99 ARG A C 1
ATOM 736 O O . ARG A 1 99 ? 11.737 -2.935 -9.012 1.00 90.94 99 ARG A O 1
ATOM 743 N N . VAL A 1 100 ? 11.826 -4.476 -7.383 1.00 92.19 100 VAL A N 1
ATOM 744 C CA . VAL A 1 100 ? 11.629 -3.570 -6.247 1.00 92.19 100 VAL A CA 1
ATOM 745 C C . VAL A 1 100 ? 12.744 -3.790 -5.236 1.00 92.19 100 VAL A C 1
ATOM 747 O O . VAL A 1 100 ? 13.100 -4.925 -4.957 1.00 92.19 100 VAL A O 1
ATOM 750 N N . ASP A 1 101 ? 13.268 -2.720 -4.648 1.00 92.75 101 ASP A N 1
ATOM 751 C CA . ASP A 1 101 ? 14.267 -2.791 -3.573 1.00 92.75 101 ASP A CA 1
ATOM 752 C C . ASP A 1 101 ? 13.725 -2.259 -2.228 1.00 92.75 101 ASP A C 1
ATOM 754 O O . ASP A 1 101 ? 14.289 -2.526 -1.164 1.00 92.75 101 ASP A O 1
ATOM 758 N N . LYS A 1 102 ? 12.612 -1.512 -2.256 1.00 92.62 102 LYS A N 1
ATOM 759 C CA . LYS A 1 102 ? 11.881 -1.023 -1.079 1.00 92.62 102 LYS A CA 1
ATOM 760 C C . LYS A 1 102 ? 10.380 -1.135 -1.293 1.00 92.62 102 LYS A C 1
ATOM 762 O O . LYS A 1 102 ? 9.863 -0.689 -2.313 1.00 92.62 102 LYS A O 1
ATOM 767 N N . MET A 1 103 ? 9.678 -1.639 -0.288 1.00 93.12 103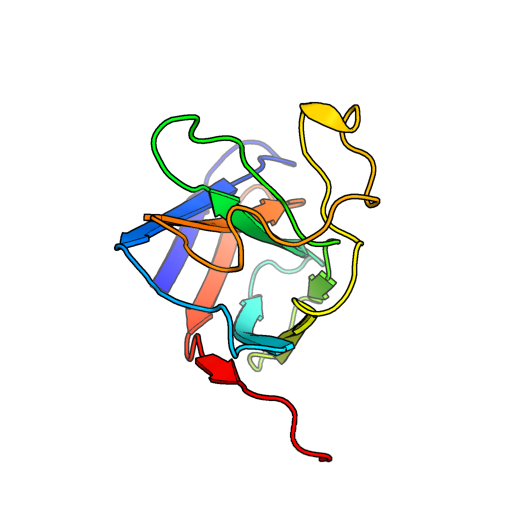 MET A N 1
ATOM 768 C CA . MET A 1 103 ? 8.223 -1.587 -0.203 1.00 93.12 103 MET A CA 1
ATOM 769 C C . MET A 1 103 ? 7.827 -0.858 1.075 1.00 93.12 103 MET A C 1
ATOM 771 O O . MET A 1 103 ? 8.334 -1.174 2.151 1.00 93.12 103 MET A O 1
ATOM 775 N N . TRP A 1 104 ? 6.907 0.093 0.968 1.00 93.44 104 TRP A N 1
ATOM 776 C CA . TRP A 1 104 ? 6.307 0.774 2.105 1.00 93.44 104 TRP A CA 1
ATOM 777 C C . TRP A 1 104 ? 4.828 0.448 2.202 1.00 93.44 104 TRP A C 1
ATOM 779 O O . TRP A 1 104 ? 4.110 0.548 1.211 1.00 93.44 104 TRP A O 1
ATOM 789 N N . ILE A 1 105 ? 4.373 0.110 3.404 1.00 94.25 105 ILE A N 1
ATOM 790 C CA . ILE A 1 105 ? 2.950 0.140 3.733 1.00 94.25 105 ILE A CA 1
ATOM 791 C C . ILE A 1 105 ? 2.675 1.494 4.359 1.00 94.25 105 ILE A C 1
ATOM 793 O O . ILE A 1 105 ? 3.279 1.864 5.365 1.00 94.25 105 ILE A O 1
ATOM 797 N N . VAL A 1 106 ? 1.788 2.239 3.729 1.00 93.69 106 VAL A N 1
ATOM 798 C CA . VAL A 1 106 ? 1.507 3.628 4.035 1.00 93.69 106 VAL A CA 1
ATOM 799 C C . VAL A 1 106 ? 0.115 3.714 4.636 1.00 93.69 106 VAL A C 1
ATOM 801 O O . VAL A 1 106 ? -0.831 3.160 4.084 1.00 93.69 106 VAL A O 1
ATOM 804 N N . VAL A 1 107 ? -0.007 4.406 5.764 1.00 93.06 107 VAL A N 1
ATOM 805 C CA . VAL A 1 107 ? -1.251 4.572 6.513 1.00 93.06 107 VAL A CA 1
ATOM 806 C C . VAL A 1 107 ? -1.540 6.054 6.681 1.00 93.06 107 VAL A C 1
ATOM 808 O O . VAL A 1 107 ? -0.683 6.820 7.120 1.00 93.06 107 VAL A O 1
ATOM 811 N N . GLU A 1 108 ? -2.753 6.454 6.334 1.00 92.06 108 GLU A N 1
ATOM 812 C CA . GLU A 1 108 ? -3.255 7.820 6.436 1.00 92.06 108 GLU A CA 1
ATOM 813 C C . GLU A 1 108 ? -4.551 7.847 7.255 1.00 92.06 108 GLU A C 1
ATOM 815 O O . GLU A 1 108 ? -5.293 6.862 7.308 1.00 92.06 108 GLU A O 1
ATOM 820 N N . GLY A 1 109 ? -4.836 8.994 7.879 1.00 88.44 109 GLY A N 1
ATOM 821 C CA . GLY A 1 109 ? -6.045 9.177 8.689 1.00 88.44 109 GLY A CA 1
ATOM 822 C C . GLY A 1 109 ? -5.972 8.529 10.072 1.00 88.44 109 GLY A C 1
ATOM 823 O O . GLY A 1 109 ? -7.008 8.205 10.645 1.00 88.44 109 GLY A O 1
ATOM 824 N N . LEU A 1 110 ? -4.766 8.320 10.611 1.00 87.88 110 LEU A N 1
ATOM 825 C CA . LEU A 1 110 ? -4.607 7.809 11.970 1.00 87.88 110 LEU A CA 1
ATOM 826 C C . LEU A 1 110 ? -5.133 8.837 12.995 1.00 87.88 110 LEU A C 1
ATOM 828 O O . LEU A 1 110 ? -4.774 10.019 12.906 1.00 87.88 110 LEU A O 1
ATOM 832 N N . PRO A 1 111 ? -5.964 8.410 13.966 1.00 86.00 111 PRO A N 1
ATOM 833 C CA . PRO A 1 111 ? -6.333 9.243 15.105 1.00 86.00 111 PRO A CA 1
ATOM 834 C C . PRO A 1 111 ? -5.156 9.401 16.077 1.00 86.00 111 PRO A C 1
ATOM 836 O O . PRO A 1 111 ? -4.127 8.735 15.949 1.00 86.00 111 PRO A O 1
ATOM 839 N N . LYS A 1 112 ? -5.335 10.261 17.088 1.00 84.00 112 LYS A N 1
ATOM 840 C CA . LYS A 1 112 ? -4.303 10.589 18.085 1.00 84.00 112 LYS A CA 1
ATOM 841 C C . LYS A 1 112 ? -3.682 9.361 18.760 1.00 84.00 112 LYS A C 1
ATOM 843 O O . LYS A 1 112 ? -2.478 9.319 18.992 1.00 84.00 112 LYS A O 1
ATOM 848 N N . THR A 1 113 ? -4.518 8.377 19.073 1.00 82.50 113 THR A N 1
ATOM 849 C CA . THR A 1 113 ? -4.133 7.063 19.595 1.00 82.50 113 THR A CA 1
ATOM 850 C C . THR A 1 113 ? -4.627 6.005 18.632 1.00 82.50 113 THR A C 1
ATOM 852 O O . THR A 1 113 ? -5.836 5.853 18.452 1.00 82.50 113 THR A O 1
ATOM 855 N N . ALA A 1 114 ? -3.706 5.277 18.015 1.00 85.69 114 ALA A N 1
ATOM 856 C CA . ALA A 1 114 ? -4.043 4.329 16.968 1.00 85.69 114 ALA A CA 1
ATOM 857 C C . ALA A 1 114 ? -3.284 3.012 17.136 1.00 85.69 114 ALA A C 1
ATOM 859 O O . ALA A 1 114 ? -2.096 3.003 17.458 1.00 85.69 114 ALA A O 1
ATOM 860 N N . ARG A 1 115 ? -3.981 1.903 16.866 1.00 90.12 115 ARG A N 1
ATOM 861 C CA . ARG A 1 115 ? -3.404 0.568 16.736 1.00 90.12 115 ARG A CA 1
ATOM 862 C C . ARG A 1 115 ? -3.802 -0.051 15.400 1.00 90.12 115 ARG A C 1
ATOM 864 O O . ARG A 1 115 ? -4.981 -0.329 15.171 1.00 90.12 115 ARG A O 1
ATOM 871 N N . VAL A 1 116 ? -2.816 -0.275 14.536 1.00 91.12 116 VAL A N 1
ATOM 872 C CA . VAL A 1 116 ? -3.001 -0.931 13.234 1.00 91.12 116 VAL A CA 1
ATOM 873 C C . VAL A 1 116 ? -1.994 -2.066 13.097 1.00 91.12 116 VAL A C 1
ATOM 875 O O . VAL A 1 116 ? -0.811 -1.897 13.388 1.00 91.12 116 VAL A O 1
ATOM 878 N N . THR A 1 117 ? -2.452 -3.234 12.662 1.00 94.00 117 THR A N 1
ATOM 879 C CA . THR A 1 117 ? -1.607 -4.410 12.440 1.00 94.00 117 THR A CA 1
ATOM 880 C C . THR A 1 117 ? -1.577 -4.780 10.967 1.00 94.00 117 THR A C 1
ATOM 882 O O . THR A 1 117 ? -2.562 -4.625 10.250 1.00 94.00 117 THR A O 1
ATOM 885 N N . PHE A 1 118 ? -0.430 -5.283 10.525 1.00 93.81 118 PHE A N 1
ATOM 886 C CA . PHE A 1 118 ? -0.184 -5.747 9.165 1.00 93.81 118 PHE A CA 1
ATOM 887 C C . PHE A 1 118 ? 0.424 -7.139 9.223 1.00 93.81 118 PHE A C 1
ATOM 889 O O . PHE A 1 118 ? 1.476 -7.331 9.841 1.00 93.81 118 PHE A O 1
ATOM 896 N N . ASP A 1 119 ? -0.215 -8.106 8.580 1.00 93.94 119 ASP A N 1
ATOM 897 C CA . ASP A 1 119 ? 0.250 -9.489 8.537 1.00 93.94 119 ASP A CA 1
ATOM 898 C C . ASP A 1 119 ? -0.016 -10.125 7.167 1.00 93.94 119 ASP A C 1
ATOM 900 O O . ASP A 1 119 ? -0.705 -9.558 6.318 1.00 93.94 119 ASP A O 1
ATOM 904 N N . GLY A 1 120 ? 0.554 -11.305 6.930 1.00 92.75 120 GLY A N 1
ATOM 905 C CA . GLY A 1 120 ? 0.228 -12.140 5.780 1.00 92.75 120 GLY A CA 1
ATOM 906 C C . GLY A 1 120 ? 0.477 -11.475 4.427 1.00 92.75 120 GLY A C 1
ATOM 907 O O . GLY A 1 120 ? -0.270 -11.757 3.493 1.00 92.75 120 GLY A O 1
ATOM 908 N N . ILE A 1 121 ? 1.495 -10.611 4.320 1.00 93.38 121 ILE A N 1
ATOM 909 C CA . ILE A 1 121 ? 1.867 -9.954 3.060 1.00 93.38 121 ILE A CA 1
ATOM 910 C C . ILE A 1 121 ? 2.235 -11.033 2.039 1.00 93.38 121 ILE A C 1
ATOM 912 O O . ILE A 1 121 ? 3.189 -11.789 2.241 1.00 93.38 121 ILE A O 1
ATOM 916 N N . ARG A 1 122 ? 1.468 -11.125 0.952 1.00 94.06 122 ARG A N 1
ATOM 917 C CA . ARG A 1 122 ? 1.635 -12.153 -0.082 1.00 94.06 122 ARG A CA 1
ATOM 918 C C . ARG A 1 122 ? 1.512 -11.545 -1.466 1.00 94.06 122 ARG A C 1
ATOM 920 O O . ARG A 1 122 ? 0.522 -10.890 -1.773 1.00 94.06 122 ARG A O 1
ATOM 927 N N . PHE A 1 123 ? 2.494 -11.822 -2.313 1.00 93.38 123 PHE A N 1
ATOM 928 C CA . PHE A 1 123 ? 2.428 -11.518 -3.738 1.00 93.38 123 PHE A CA 1
ATOM 929 C C . PH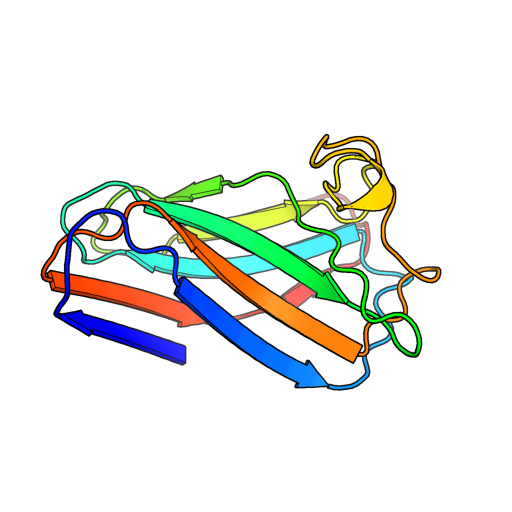E A 1 123 ? 1.794 -12.697 -4.470 1.00 93.38 123 PHE A C 1
ATOM 931 O O . PHE A 1 123 ? 2.224 -13.839 -4.298 1.00 93.38 123 PHE A O 1
ATOM 938 N N . GLY A 1 124 ? 0.763 -12.427 -5.264 1.00 91.44 124 GLY A N 1
ATOM 939 C CA . GLY A 1 124 ? 0.049 -13.443 -6.029 1.00 91.44 124 GLY A CA 1
ATOM 940 C C . GLY A 1 124 ? 0.214 -13.236 -7.529 1.00 91.44 124 GLY A C 1
ATOM 941 O O . GLY A 1 124 ? 0.173 -12.107 -8.019 1.00 91.44 124 GLY A O 1
ATOM 942 N N . ALA A 1 125 ? 0.380 -14.333 -8.267 1.00 87.19 125 ALA A N 1
ATOM 943 C CA . ALA A 1 125 ? 0.302 -14.334 -9.725 1.00 87.19 125 ALA A CA 1
ATOM 944 C C . ALA A 1 125 ? -1.164 -14.338 -10.192 1.00 87.19 125 ALA A C 1
ATOM 946 O O . ALA A 1 125 ? -2.076 -14.679 -9.437 1.00 87.19 125 ALA A O 1
ATOM 947 N N . GLY A 1 126 ? -1.404 -13.936 -11.441 1.00 66.31 126 GLY A N 1
ATOM 948 C CA . GLY A 1 126 ? -2.730 -14.002 -12.053 1.00 66.31 126 GLY A CA 1
ATOM 949 C C . GLY A 1 126 ? -3.198 -15.446 -12.233 1.00 66.31 126 GLY A C 1
ATOM 950 O O . GLY A 1 126 ? -2.699 -16.153 -13.101 1.00 66.31 126 GLY A O 1
ATOM 951 N N . GLY A 1 127 ? -4.176 -15.847 -11.428 1.00 43.19 127 GLY A N 1
ATOM 952 C CA . GLY A 1 127 ? -5.077 -16.976 -11.639 1.00 43.19 127 GLY A CA 1
ATOM 953 C C . GLY A 1 127 ? -6.473 -16.515 -11.218 1.00 43.19 127 GLY A C 1
ATOM 954 O O . GLY A 1 127 ? -6.590 -15.714 -10.287 1.00 43.19 127 GLY A O 1
ATOM 955 N N . ALA A 1 128 ? -7.510 -16.921 -11.952 1.00 33.19 128 ALA A N 1
ATOM 956 C CA . ALA A 1 128 ? -8.898 -16.631 -11.586 1.00 33.19 128 ALA A CA 1
ATOM 957 C C . ALA A 1 128 ? -9.189 -17.103 -10.140 1.00 33.19 128 ALA A C 1
ATOM 959 O O . ALA A 1 128 ? -8.522 -18.040 -9.692 1.00 33.19 128 ALA A O 1
ATOM 960 N N . PRO A 1 129 ? -10.106 -16.431 -9.410 1.00 44.91 129 PRO A N 1
ATOM 961 C CA . PRO A 1 129 ? -10.481 -16.818 -8.048 1.00 44.91 129 PRO A CA 1
ATOM 962 C C . PRO A 1 129 ? -10.914 -18.282 -7.936 1.00 44.91 129 PRO A C 1
ATOM 964 O O . PRO A 1 129 ? -11.481 -18.809 -8.921 1.00 44.91 129 PRO A O 1
#

pLDDT: mean 88.01, std 10.52, range [33.19, 96.81]

Sequence (129 aa):
MEIACEGDEAKKLALALIQTMDISKATHVDVMVGNATGATVKVSVAFGAAPEWKMHETPSAEVPSAKDPARVRFRLDQPNFKSEASGWKHTQPMPSGGRVDKMWIVVEGLPKTARVTFDGIRFGAGGAP

Secondary structure (DSSP, 8-state):
-EEEEES-TT--EEEEEEEEEE-TTEEEEEEEEEE-SSS-EEEEEEEE-TTT--EEEPPPEEE---SSPEEEEEESSSS-BB-GGGTS-S-B--GGGGEEEEEEEEEE---SEEEEEEEEEEEEE----